Protein AF-A0A4S8K0T9-F1 (afdb_monomer)

Organism: Musa balbisiana (NCBI:txid52838)

Foldseek 3Di:
DDDDDDDDDPPDPPPPCPPVPPDDDPVDPPDDPPVVVVVVVVVVVVVVVVVVVVVVVVCVVVVDDDPPDPDDPPDPPPLDDPDADPVGSDDPVVVVVVVVVVVVD

pLDDT: mean 76.1, std 15.74, range [44.28, 98.12]

InterPro domains:
  IPR001349 Cytochrome c oxidase, subunit VIa [PF02046] (39-88)
  IPR001349 Cytochrome c oxidase, subunit VIa [PTHR11504] (1-93)
  IPR036418 Cytochrome c oxidase, subunit VIa superfamily [G3DSA:4.10.95.10] (28-102)
  IPR036418 Cytochrome c oxidase, subunit VIa superfamily [SSF81411] (31-88)

Structure (mmCIF, N/CA/C/O backbone):
data_AF-A0A4S8K0T9-F1
#
_entry.id   AF-A0A4S8K0T9-F1
#
loop_
_atom_site.group_PDB
_atom_site.id
_atom_site.type_symbol
_atom_site.label_atom_id
_atom_site.label_alt_id
_atom_site.label_comp_id
_atom_site.label_asym_id
_atom_site.label_entity_id
_atom_site.label_seq_id
_atom_site.pdbx_PDB_ins_code
_atom_site.Cartn_x
_atom_site.Cartn_y
_atom_site.Cartn_z
_atom_site.occupancy
_atom_site.B_iso_or_equiv
_atom_site.auth_seq_id
_atom_site.auth_comp_id
_atom_site.auth_asym_id
_atom_site.auth_atom_id
_atom_site.pdbx_PDB_model_num
ATOM 1 N N . MET A 1 1 ? -19.442 52.557 -45.640 1.00 45.59 1 MET A N 1
ATOM 2 C CA . MET A 1 1 ? -18.144 52.918 -45.032 1.00 45.59 1 MET A CA 1
ATOM 3 C C . MET A 1 1 ? -17.562 51.665 -44.381 1.00 45.59 1 MET A C 1
ATOM 5 O O . MET A 1 1 ? -18.114 51.235 -43.376 1.00 45.59 1 MET A O 1
ATOM 9 N N . PRO A 1 2 ? -16.573 50.991 -44.992 1.00 44.28 2 PRO A N 1
ATOM 10 C CA . PRO A 1 2 ? -16.003 49.751 -44.457 1.00 44.28 2 PRO A CA 1
ATOM 11 C C . PRO A 1 2 ? -15.120 50.018 -43.227 1.00 44.28 2 PRO A C 1
ATOM 13 O O . PRO A 1 2 ? -14.331 50.959 -43.205 1.00 44.28 2 PRO A O 1
ATOM 16 N N . MET A 1 3 ? -15.268 49.180 -42.201 1.00 47.69 3 MET A N 1
ATOM 17 C CA . MET A 1 3 ? -14.552 49.252 -40.926 1.00 47.69 3 MET A CA 1
ATOM 18 C C . MET A 1 3 ? -13.120 48.722 -41.113 1.00 47.69 3 MET A C 1
ATOM 20 O O . MET A 1 3 ? -12.922 47.562 -41.474 1.00 47.69 3 MET A O 1
ATOM 24 N N . ALA A 1 4 ? -12.119 49.581 -40.918 1.00 55.50 4 ALA A N 1
ATOM 25 C CA . ALA A 1 4 ? -10.710 49.229 -41.053 1.00 55.50 4 ALA A CA 1
ATOM 26 C C . ALA A 1 4 ? -10.270 48.296 -39.910 1.00 55.50 4 ALA A C 1
ATOM 28 O O . ALA A 1 4 ? -10.243 48.695 -38.748 1.00 55.50 4 ALA A O 1
ATOM 29 N N . MET A 1 5 ? -9.899 47.058 -40.240 1.00 61.47 5 MET A N 1
ATOM 30 C CA . MET A 1 5 ? -9.288 46.123 -39.294 1.00 61.47 5 MET A CA 1
ATOM 31 C C . MET A 1 5 ? -7.791 46.425 -39.187 1.00 61.47 5 MET A C 1
ATOM 33 O O . MET A 1 5 ? -7.034 46.256 -40.145 1.00 61.47 5 MET A O 1
ATOM 37 N N . ALA A 1 6 ? -7.364 46.899 -38.017 1.00 56.25 6 ALA A N 1
ATOM 38 C CA . ALA A 1 6 ? -5.965 47.151 -37.707 1.00 56.25 6 ALA A CA 1
ATOM 39 C C . ALA A 1 6 ? -5.181 45.827 -37.714 1.00 56.25 6 ALA A C 1
ATOM 41 O O . ALA A 1 6 ? -5.381 44.962 -36.863 1.00 56.25 6 ALA A O 1
ATOM 42 N N . LYS A 1 7 ? -4.278 45.655 -38.686 1.00 53.44 7 LYS A N 1
ATOM 43 C CA . LYS A 1 7 ? -3.353 44.516 -38.736 1.00 53.44 7 LYS A CA 1
ATOM 44 C C . LYS A 1 7 ? -2.300 44.718 -37.646 1.00 53.44 7 LYS A C 1
ATOM 46 O O . LYS A 1 7 ? -1.447 45.598 -37.761 1.00 53.44 7 LYS A O 1
ATOM 51 N N . SER A 1 8 ? -2.380 43.932 -36.576 1.00 51.81 8 SER A N 1
ATOM 52 C CA . SER A 1 8 ? -1.376 43.920 -35.517 1.00 51.81 8 SER A CA 1
ATOM 53 C C . SER A 1 8 ? -0.049 43.402 -36.079 1.00 51.81 8 SER A C 1
ATOM 55 O O . SER A 1 8 ? 0.050 42.316 -36.647 1.00 51.81 8 SER A O 1
ATOM 57 N N . SER A 1 9 ? 0.989 44.227 -35.967 1.00 62.06 9 SER A N 1
ATOM 58 C CA . SER A 1 9 ? 2.348 43.865 -36.356 1.00 62.06 9 SER A CA 1
ATOM 59 C C . SER A 1 9 ? 3.004 43.152 -35.176 1.00 62.06 9 SER A C 1
ATOM 61 O O . SER A 1 9 ? 3.462 43.792 -34.227 1.00 62.06 9 SER A O 1
ATOM 63 N N . LEU A 1 10 ? 3.001 41.817 -35.193 1.00 60.03 10 LEU A N 1
ATOM 64 C CA . LEU A 1 10 ? 3.804 41.013 -34.274 1.00 60.03 10 LEU A CA 1
ATOM 65 C C . LEU A 1 10 ? 5.275 41.196 -34.662 1.00 60.03 10 LEU A C 1
ATOM 67 O O . LEU A 1 10 ? 5.775 40.588 -35.607 1.00 60.03 10 LEU A O 1
ATOM 71 N N . ARG A 1 11 ? 5.968 42.087 -33.949 1.00 62.28 11 ARG A N 1
ATOM 72 C CA . ARG A 1 11 ? 7.416 42.254 -34.082 1.00 62.28 11 ARG A CA 1
ATOM 73 C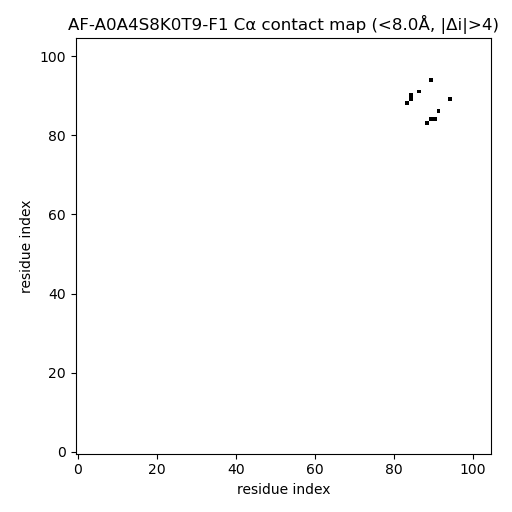 C . ARG A 1 11 ? 8.103 40.971 -33.617 1.00 62.28 11 ARG A C 1
ATOM 75 O O . ARG A 1 11 ? 8.055 40.616 -32.445 1.00 62.28 11 ARG A O 1
ATOM 82 N N . SER A 1 12 ? 8.727 40.293 -34.573 1.00 52.66 12 SER A N 1
ATOM 83 C CA . SER A 1 12 ? 9.535 39.093 -34.391 1.00 52.66 12 SER A CA 1
ATOM 84 C C . SER A 1 12 ? 10.689 39.361 -33.416 1.00 52.66 12 SER A C 1
ATOM 86 O O . SER A 1 12 ? 11.638 40.074 -33.739 1.00 52.66 12 SER A O 1
ATOM 88 N N . VAL A 1 13 ? 10.624 38.788 -32.213 1.00 56.12 13 VAL A N 1
ATOM 89 C CA . VAL A 1 13 ? 11.719 38.768 -31.225 1.00 56.12 13 VAL A CA 1
ATOM 90 C C . VAL A 1 13 ? 12.750 37.692 -31.582 1.00 56.12 13 VAL A C 1
ATOM 92 O O . VAL A 1 13 ? 13.122 36.865 -30.763 1.00 56.12 13 VAL A O 1
ATOM 95 N N . ALA A 1 14 ? 13.203 37.666 -32.835 1.00 57.31 14 ALA A N 1
ATOM 96 C CA . ALA A 1 14 ? 14.173 36.678 -33.310 1.00 57.31 14 ALA A CA 1
ATOM 97 C C . ALA A 1 14 ? 15.599 37.237 -33.462 1.00 57.31 14 ALA A C 1
ATOM 99 O O . ALA A 1 14 ? 16.509 36.484 -33.792 1.00 57.31 14 ALA A O 1
ATOM 100 N N . SER A 1 15 ? 15.841 38.534 -33.211 1.00 56.12 15 SER A N 1
ATOM 101 C CA . SER A 1 15 ? 17.157 39.148 -33.478 1.00 56.12 15 SER A CA 1
ATOM 102 C C . SER A 1 15 ? 18.024 39.439 -32.246 1.00 56.12 15 SER A C 1
ATOM 104 O O . SER A 1 15 ? 19.10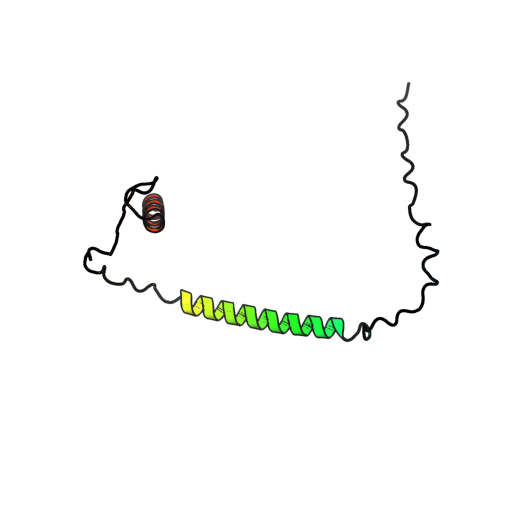1 40.013 -32.400 1.00 56.12 15 SER A O 1
ATOM 106 N N . LEU A 1 16 ? 17.602 39.065 -31.033 1.00 52.28 16 LEU A N 1
ATOM 107 C CA . LEU A 1 16 ? 18.394 39.303 -29.811 1.00 52.28 16 LEU A CA 1
ATOM 108 C C . LEU A 1 16 ? 19.259 38.108 -29.379 1.00 52.28 16 LEU A C 1
ATOM 110 O O . LEU A 1 16 ? 20.172 38.287 -28.578 1.00 52.28 16 LEU A O 1
ATOM 114 N N . CYS A 1 17 ? 19.064 36.915 -29.946 1.00 54.16 17 CYS A N 1
ATOM 115 C CA . CYS A 1 17 ? 19.887 35.747 -29.598 1.00 54.16 17 CYS A CA 1
ATOM 116 C C . CYS A 1 17 ? 21.152 35.583 -30.457 1.00 54.16 17 CYS A C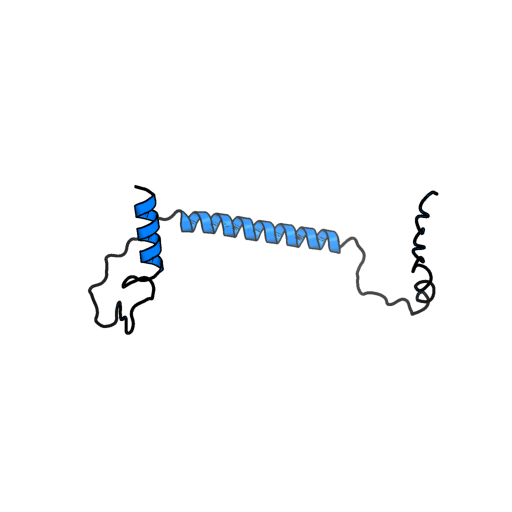 1
ATOM 118 O O . CYS A 1 17 ? 22.032 34.800 -30.104 1.00 54.16 17 CYS A O 1
ATOM 120 N N . SER A 1 18 ? 21.323 36.356 -31.532 1.00 54.31 18 SER A N 1
ATOM 121 C CA . SER A 1 18 ? 22.436 36.158 -32.476 1.00 54.31 18 SER A CA 1
ATOM 122 C C . SER A 1 18 ? 23.798 36.679 -31.988 1.00 54.31 18 SER A C 1
ATOM 124 O O . SER A 1 18 ? 24.800 36.492 -32.674 1.00 54.31 18 SER A O 1
ATOM 126 N N . ARG A 1 19 ? 23.879 37.319 -30.810 1.00 51.09 19 ARG A N 1
ATOM 127 C CA . ARG A 1 19 ? 25.156 37.752 -30.196 1.00 51.09 19 ARG A CA 1
ATOM 128 C C . ARG A 1 19 ? 25.599 36.936 -28.980 1.00 51.09 19 ARG A C 1
ATOM 130 O O . ARG A 1 19 ? 26.681 37.191 -28.463 1.00 51.09 19 ARG A O 1
ATOM 137 N N . ALA A 1 20 ? 24.848 35.911 -28.577 1.00 52.56 20 ALA A N 1
ATOM 138 C CA . ALA A 1 20 ? 25.265 35.000 -27.505 1.00 52.56 20 ALA A CA 1
ATOM 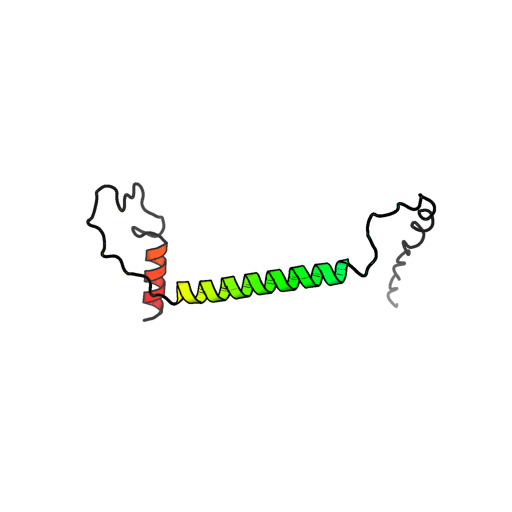139 C C . ALA A 1 20 ? 26.192 33.859 -27.985 1.00 52.56 20 ALA A C 1
ATOM 141 O O . ALA A 1 20 ? 26.614 33.030 -27.187 1.00 52.56 20 ALA A O 1
ATOM 142 N N . ALA A 1 21 ? 26.553 33.813 -29.272 1.00 56.69 21 ALA A N 1
ATOM 143 C CA . ALA A 1 21 ? 27.326 32.720 -29.871 1.00 56.69 21 ALA A CA 1
ATOM 144 C C . ALA A 1 21 ? 28.863 32.906 -29.822 1.00 56.69 21 ALA A C 1
ATOM 146 O O . ALA A 1 21 ? 29.570 32.393 -30.686 1.00 56.69 21 ALA A O 1
ATOM 147 N N . LYS A 1 22 ? 29.400 33.660 -28.848 1.00 56.44 22 LYS A N 1
ATOM 148 C CA . LYS A 1 22 ? 30.859 33.774 -28.596 1.00 56.44 22 LYS A CA 1
ATOM 149 C C . LYS A 1 22 ? 31.242 33.781 -27.107 1.00 56.44 22 LYS A C 1
ATOM 151 O O . LYS A 1 22 ? 32.305 34.271 -26.742 1.00 56.44 22 LYS A O 1
ATOM 156 N N . ILE A 1 23 ? 30.395 33.232 -26.240 1.00 56.50 23 ILE A N 1
ATOM 157 C CA . ILE A 1 23 ? 30.790 32.850 -24.878 1.00 56.50 23 ILE A CA 1
ATOM 158 C C . ILE A 1 23 ? 31.149 31.373 -24.935 1.00 56.50 23 ILE A C 1
ATOM 160 O O . ILE A 1 23 ? 30.401 30.594 -25.515 1.00 56.50 23 ILE A O 1
ATOM 164 N N . GLY A 1 24 ? 32.343 31.056 -24.432 1.00 57.16 24 GLY A N 1
ATOM 165 C CA . GLY A 1 24 ? 33.110 29.851 -24.730 1.00 57.16 24 GLY A CA 1
ATOM 166 C C . GLY A 1 24 ? 32.306 28.561 -24.823 1.00 57.16 24 GLY A C 1
ATOM 167 O O . GLY A 1 24 ? 31.301 28.381 -24.141 1.00 57.16 24 GLY A O 1
ATOM 168 N N . SER A 1 25 ? 32.815 27.648 -25.649 1.00 56.47 25 SER A N 1
ATOM 169 C CA . SER A 1 25 ? 32.490 26.226 -25.610 1.00 56.47 25 SER A CA 1
ATOM 170 C C . SER A 1 25 ? 32.587 25.732 -24.164 1.00 56.47 25 SER A C 1
ATOM 172 O O . SER A 1 25 ? 33.644 25.309 -23.696 1.00 56.47 25 SER A O 1
ATOM 174 N N . ARG A 1 26 ? 31.477 25.818 -23.433 1.00 64.50 26 ARG A N 1
ATOM 175 C CA . ARG A 1 26 ? 31.281 25.094 -22.192 1.00 64.50 26 ARG A CA 1
ATOM 176 C C . ARG A 1 26 ? 31.155 23.653 -22.646 1.00 64.50 26 ARG A C 1
ATOM 178 O O . ARG A 1 26 ? 30.138 23.290 -23.228 1.00 64.50 26 ARG A O 1
ATOM 185 N N . SER A 1 27 ? 32.214 22.873 -22.454 1.00 59.91 27 SER A N 1
ATOM 186 C CA . SER A 1 27 ? 32.119 21.422 -22.542 1.00 59.91 27 SER A CA 1
ATOM 187 C C . SER A 1 27 ? 31.101 21.006 -21.489 1.00 59.91 27 SER A C 1
ATOM 189 O O . SER A 1 27 ? 31.399 20.994 -20.298 1.00 59.91 27 SER A O 1
ATOM 191 N N . PHE A 1 28 ? 29.860 20.793 -21.907 1.00 60.25 28 PHE A N 1
ATOM 192 C CA . PHE A 1 28 ? 28.852 20.202 -21.050 1.00 60.25 28 PHE A CA 1
ATOM 193 C C . PHE A 1 28 ? 29.313 18.763 -20.803 1.00 60.25 28 PHE A C 1
ATOM 195 O O . PHE A 1 28 ? 29.644 18.064 -21.760 1.00 60.25 28 PHE A O 1
ATOM 202 N N . SER A 1 29 ? 29.332 18.296 -19.554 1.00 57.81 29 SER A N 1
ATOM 203 C CA . SER A 1 29 ? 29.573 16.877 -19.234 1.00 57.81 29 SER A CA 1
ATOM 204 C C . SER A 1 29 ? 28.428 15.965 -19.717 1.00 57.81 29 SER A C 1
ATOM 206 O O . SER A 1 29 ? 28.225 14.893 -19.160 1.00 57.81 29 SER A O 1
ATOM 208 N N . SER A 1 30 ? 27.650 16.380 -20.725 1.00 58.75 30 SER A N 1
ATOM 209 C CA . SER A 1 30 ? 26.681 15.539 -21.421 1.00 58.75 30 SER A CA 1
ATOM 210 C C . SER A 1 30 ? 27.453 14.664 -22.402 1.00 58.75 30 SER A C 1
ATOM 212 O O . SER A 1 30 ? 27.671 15.046 -23.560 1.00 58.75 30 SER A O 1
ATOM 214 N N . ALA A 1 31 ? 27.926 13.514 -21.926 1.00 58.91 31 ALA A N 1
ATOM 215 C CA . ALA A 1 31 ? 28.353 12.444 -22.811 1.00 58.91 31 ALA A CA 1
ATOM 216 C C . ALA A 1 31 ? 27.214 12.154 -23.809 1.00 58.91 31 ALA A C 1
ATOM 218 O O . ALA A 1 31 ? 26.038 12.150 -23.462 1.00 58.91 31 ALA A O 1
ATOM 219 N N . ALA A 1 32 ? 27.594 12.049 -25.079 1.00 55.91 32 ALA A N 1
ATOM 220 C CA . ALA A 1 32 ? 26.740 12.072 -26.254 1.00 55.91 32 ALA A CA 1
ATOM 221 C C . ALA A 1 32 ? 25.461 11.221 -26.137 1.00 55.91 32 ALA A C 1
ATOM 223 O O . ALA A 1 32 ? 25.559 10.040 -25.834 1.00 55.91 32 ALA A O 1
ATOM 224 N N . ARG A 1 33 ? 24.315 11.844 -26.476 1.00 59.75 33 ARG A N 1
ATOM 225 C CA . ARG A 1 33 ? 23.051 11.410 -27.143 1.00 59.75 33 ARG A CA 1
ATOM 226 C C . ARG A 1 33 ? 22.674 9.913 -27.248 1.00 59.75 33 ARG A C 1
ATOM 228 O O . ARG A 1 33 ? 21.497 9.622 -27.414 1.00 59.75 33 ARG A O 1
ATOM 235 N N . TYR A 1 34 ? 23.631 8.994 -27.238 1.00 59.75 34 TYR A N 1
ATOM 236 C CA . TYR A 1 34 ? 23.466 7.547 -27.320 1.00 59.75 34 TYR A CA 1
ATOM 237 C C . TYR A 1 34 ? 23.238 6.887 -25.945 1.00 59.75 34 TYR A C 1
ATOM 239 O O . TYR A 1 34 ? 22.583 5.851 -25.891 1.00 59.75 34 TYR A O 1
ATOM 247 N N . ASP A 1 35 ? 23.718 7.479 -24.841 1.00 67.50 35 ASP A N 1
ATOM 248 C CA . ASP A 1 35 ? 23.555 6.893 -23.494 1.00 67.50 35 ASP A CA 1
ATOM 249 C C . ASP A 1 35 ? 22.207 7.263 -22.851 1.00 67.50 35 ASP A C 1
ATOM 251 O O . ASP A 1 35 ? 21.506 6.399 -22.343 1.00 67.50 35 ASP A O 1
ATOM 255 N N . GLU A 1 36 ? 21.756 8.516 -22.986 1.00 70.56 36 GLU A N 1
ATOM 256 C CA . GLU A 1 36 ? 20.519 9.011 -22.350 1.00 70.56 36 GLU A CA 1
ATOM 257 C C . GLU A 1 36 ? 19.263 8.204 -22.730 1.00 70.56 36 GLU A C 1
ATOM 259 O O . GLU A 1 36 ? 18.417 7.928 -21.882 1.00 70.56 36 GLU A O 1
ATOM 264 N N . ALA A 1 37 ? 19.134 7.799 -24.000 1.00 77.88 37 ALA A N 1
ATOM 265 C CA . ALA A 1 37 ? 17.991 7.011 -24.466 1.00 77.88 37 ALA A CA 1
ATOM 266 C C . ALA A 1 37 ? 18.012 5.584 -23.895 1.00 77.88 37 ALA A C 1
ATOM 268 O O . ALA A 1 37 ? 16.979 5.064 -23.475 1.00 77.88 37 ALA A O 1
ATOM 269 N N . TYR A 1 38 ? 19.196 4.973 -23.836 1.00 79.31 38 TYR A N 1
ATOM 270 C CA . TYR A 1 38 ? 19.387 3.646 -23.257 1.00 79.31 38 TYR A CA 1
ATOM 271 C C . TYR A 1 38 ? 19.209 3.667 -21.733 1.00 79.31 38 TYR A C 1
ATOM 273 O O . TYR A 1 38 ? 18.620 2.755 -21.155 1.00 79.31 38 TYR A O 1
ATOM 281 N N . GLU A 1 39 ? 19.675 4.717 -21.061 1.00 80.25 39 GLU A N 1
ATOM 282 C CA . GLU A 1 39 ? 19.459 4.930 -19.632 1.00 80.25 39 GLU A CA 1
ATOM 283 C C . GLU A 1 39 ? 17.985 5.165 -19.297 1.00 80.25 39 GLU A C 1
ATOM 285 O O . GLU A 1 39 ? 17.479 4.563 -18.347 1.00 80.25 39 GLU A O 1
ATOM 290 N N . ALA A 1 40 ? 17.269 5.964 -20.091 1.00 85.25 40 ALA A N 1
ATOM 291 C CA . ALA A 1 40 ? 15.831 6.161 -19.926 1.00 85.25 40 ALA A CA 1
ATOM 292 C C . ALA A 1 40 ? 15.056 4.842 -20.091 1.00 85.25 40 ALA A C 1
ATOM 294 O O . ALA A 1 40 ? 14.214 4.522 -19.252 1.00 85.25 40 ALA A O 1
ATOM 295 N N . GLU A 1 41 ? 15.400 4.033 -21.099 1.00 85.50 41 GLU A N 1
ATOM 296 C CA . GLU A 1 41 ? 14.781 2.720 -21.327 1.00 85.50 41 GLU A CA 1
ATOM 297 C C . GLU A 1 41 ? 15.032 1.74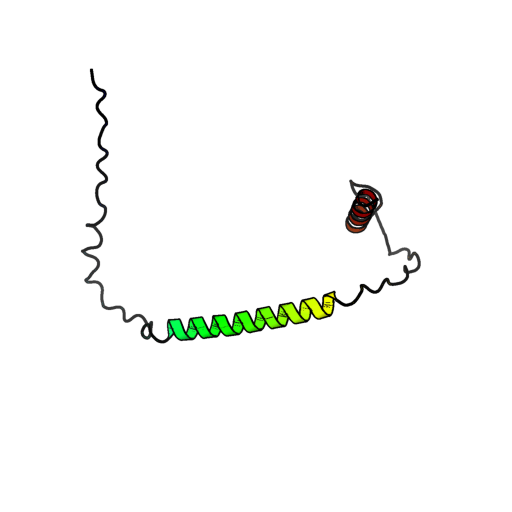8 -20.156 1.00 85.50 41 GLU A C 1
ATOM 299 O O . GLU A 1 41 ? 14.156 0.959 -19.787 1.00 85.50 41 GLU A O 1
ATOM 304 N N . LYS A 1 42 ? 16.206 1.805 -19.508 1.00 89.19 42 LYS A N 1
ATOM 305 C CA . LYS A 1 42 ? 16.471 1.008 -18.293 1.00 89.19 42 LYS A CA 1
ATOM 306 C C . LYS A 1 42 ? 15.539 1.407 -17.157 1.00 89.19 42 LYS A C 1
ATOM 308 O O . LYS A 1 42 ? 14.931 0.534 -16.537 1.00 89.19 42 LYS A O 1
ATOM 313 N N . TRP A 1 43 ? 15.439 2.702 -16.868 1.00 95.38 43 TRP A N 1
ATOM 314 C CA . TRP A 1 43 ? 14.592 3.194 -15.780 1.00 95.38 43 TRP A CA 1
ATOM 315 C C . TRP A 1 43 ? 13.112 2.948 -16.048 1.00 95.38 43 TRP A C 1
ATOM 317 O O . TRP A 1 43 ? 12.369 2.640 -15.114 1.00 95.38 43 TRP A O 1
ATOM 327 N N . GLU A 1 44 ? 12.699 2.993 -17.312 1.00 91.25 44 GLU A N 1
ATOM 328 C CA . GLU A 1 44 ? 11.369 2.577 -17.741 1.00 91.25 44 GLU A CA 1
ATOM 329 C C . GLU A 1 44 ? 11.123 1.100 -17.406 1.00 91.25 44 GLU A C 1
ATOM 331 O O . GLU A 1 44 ? 10.172 0.778 -16.692 1.00 91.25 44 GLU A O 1
ATOM 336 N N . LYS A 1 45 ? 12.023 0.200 -17.819 1.00 93.06 45 LYS A N 1
ATOM 337 C CA . LYS A 1 45 ? 11.912 -1.242 -17.540 1.00 93.06 45 LYS A CA 1
ATOM 338 C C . LYS A 1 45 ? 11.895 -1.554 -16.044 1.00 93.06 45 LYS A C 1
ATOM 340 O O . LYS A 1 45 ? 11.073 -2.355 -15.599 1.00 93.06 45 LYS A O 1
ATOM 345 N N . ILE A 1 46 ? 12.765 -0.910 -15.264 1.00 95.12 46 ILE A N 1
ATOM 346 C CA . ILE A 1 46 ? 12.814 -1.066 -13.802 1.00 95.12 46 ILE A CA 1
ATOM 347 C C . ILE A 1 46 ? 11.503 -0.587 -13.172 1.00 95.12 46 ILE A C 1
ATOM 349 O O . ILE A 1 46 ? 10.943 -1.278 -12.320 1.00 95.12 46 ILE A O 1
ATOM 353 N N . SER A 1 47 ? 10.983 0.562 -13.606 1.00 97.00 47 SER A N 1
ATOM 354 C CA . SER A 1 47 ? 9.744 1.117 -13.055 1.00 97.00 47 SER A CA 1
ATOM 355 C C . SER A 1 47 ? 8.543 0.248 -13.403 1.00 97.00 47 SER A C 1
ATOM 357 O O . SER A 1 47 ? 7.733 -0.045 -12.528 1.00 97.00 47 SER A O 1
ATOM 359 N N . ILE A 1 48 ? 8.450 -0.233 -14.645 1.00 96.88 48 ILE A N 1
ATOM 360 C CA . ILE A 1 48 ? 7.390 -1.153 -15.069 1.00 96.88 48 ILE A CA 1
ATOM 361 C C . ILE A 1 48 ? 7.468 -2.450 -14.261 1.00 96.88 48 ILE A C 1
ATOM 363 O O . ILE A 1 48 ? 6.451 -2.891 -13.729 1.00 96.88 48 ILE A O 1
ATOM 367 N N . ALA A 1 49 ? 8.658 -3.032 -14.093 1.00 97.50 49 ALA A N 1
ATOM 368 C CA . ALA A 1 49 ? 8.831 -4.219 -13.258 1.00 97.50 49 ALA A CA 1
ATOM 369 C C . ALA A 1 49 ? 8.403 -3.961 -11.799 1.00 97.50 49 ALA A C 1
ATOM 371 O O . ALA A 1 49 ? 7.690 -4.777 -11.209 1.00 97.50 49 ALA A O 1
ATOM 372 N N . GLY A 1 50 ? 8.763 -2.809 -11.228 1.00 97.62 50 GLY A N 1
ATOM 373 C CA . GLY A 1 50 ? 8.343 -2.398 -9.886 1.00 97.62 50 GLY A CA 1
ATOM 374 C C . GLY A 1 50 ? 6.827 -2.219 -9.756 1.00 97.62 50 GLY A C 1
ATOM 375 O O . GLY A 1 50 ? 6.219 -2.718 -8.811 1.00 97.62 50 GLY A O 1
ATOM 376 N N . ILE A 1 51 ? 6.190 -1.568 -10.729 1.00 97.62 51 ILE A N 1
ATOM 377 C CA . ILE A 1 51 ? 4.737 -1.357 -10.750 1.00 97.62 51 ILE A CA 1
ATOM 378 C C . ILE A 1 51 ? 4.007 -2.691 -10.891 1.00 97.62 51 ILE A C 1
ATOM 380 O O . ILE A 1 51 ? 3.080 -2.951 -10.130 1.00 97.62 51 ILE A O 1
ATOM 384 N N . VAL A 1 52 ? 4.427 -3.555 -11.819 1.00 98.12 52 VAL A N 1
ATOM 385 C CA . VAL A 1 52 ? 3.797 -4.864 -12.044 1.00 98.12 52 VAL A CA 1
ATOM 386 C C . VAL A 1 52 ? 3.922 -5.740 -10.800 1.00 98.12 52 VAL A C 1
ATOM 388 O O . VAL A 1 52 ? 2.927 -6.301 -10.346 1.00 98.12 52 VAL A O 1
ATOM 391 N N . THR A 1 53 ? 5.111 -5.821 -10.201 1.00 97.56 53 THR A N 1
ATOM 392 C CA . THR A 1 53 ? 5.315 -6.604 -8.971 1.00 97.56 53 THR A CA 1
ATOM 393 C C . THR A 1 53 ? 4.490 -6.059 -7.805 1.00 97.56 53 THR A C 1
ATOM 395 O O . THR A 1 53 ? 3.812 -6.834 -7.128 1.00 97.56 53 THR A O 1
ATOM 398 N N . CYS A 1 54 ? 4.462 -4.737 -7.610 1.00 95.81 54 CYS A N 1
ATOM 399 C CA . CYS A 1 54 ? 3.646 -4.091 -6.582 1.00 95.81 54 CYS A CA 1
ATOM 400 C C . CYS A 1 54 ? 2.140 -4.300 -6.816 1.00 95.81 54 CYS A C 1
ATOM 402 O O . CYS A 1 54 ? 1.407 -4.609 -5.875 1.00 95.81 54 CYS A O 1
ATOM 404 N N . ALA A 1 55 ? 1.671 -4.198 -8.062 1.00 97.75 55 ALA A N 1
ATOM 405 C CA . ALA A 1 55 ? 0.272 -4.410 -8.423 1.00 97.75 55 ALA A CA 1
ATOM 406 C C . ALA A 1 55 ? -0.159 -5.860 -8.171 1.00 97.75 55 ALA A C 1
ATOM 408 O O . ALA A 1 55 ? -1.176 -6.088 -7.517 1.00 97.75 55 ALA A O 1
ATOM 409 N N . VAL A 1 56 ? 0.637 -6.841 -8.611 1.00 97.56 56 VAL A N 1
ATOM 410 C CA . VAL A 1 56 ? 0.361 -8.267 -8.369 1.00 97.56 56 VAL A CA 1
ATOM 411 C C . VAL A 1 56 ? 0.337 -8.569 -6.871 1.00 97.56 56 VAL A C 1
ATOM 413 O O . VAL A 1 56 ? -0.596 -9.212 -6.388 1.00 97.56 56 VAL A O 1
ATOM 416 N N . LEU A 1 57 ? 1.314 -8.063 -6.113 1.00 96.44 57 LEU A N 1
ATOM 417 C CA . LEU A 1 57 ? 1.354 -8.244 -4.663 1.00 96.44 57 LEU A CA 1
ATOM 418 C C . LEU A 1 57 ? 0.155 -7.581 -3.971 1.00 96.44 57 LEU A C 1
ATOM 420 O O . LEU A 1 57 ? -0.407 -8.152 -3.035 1.00 96.44 57 LEU A O 1
ATOM 424 N N . SER A 1 58 ? -0.261 -6.402 -4.432 1.00 96.06 58 SER A N 1
ATOM 425 C CA . SER A 1 58 ? -1.435 -5.700 -3.908 1.00 96.06 58 SER A CA 1
ATOM 426 C C . SER A 1 58 ? -2.709 -6.497 -4.164 1.00 96.06 58 SER A C 1
ATOM 428 O O . SER A 1 58 ? -3.486 -6.704 -3.236 1.00 96.06 58 SER A O 1
ATOM 430 N N . ILE A 1 59 ? -2.891 -7.020 -5.382 1.00 95.88 59 ILE A N 1
ATOM 431 C CA . ILE A 1 59 ? -4.025 -7.889 -5.723 1.00 95.88 59 ILE A CA 1
ATOM 432 C C . ILE A 1 59 ? -4.022 -9.129 -4.828 1.00 95.88 59 ILE A C 1
ATOM 434 O O . ILE A 1 59 ? -5.047 -9.458 -4.240 1.00 95.88 59 ILE A O 1
ATOM 438 N N . TYR A 1 60 ? -2.873 -9.786 -4.656 1.00 95.69 60 TYR A N 1
ATOM 439 C CA . TYR A 1 60 ? -2.767 -10.961 -3.795 1.00 95.69 60 TYR A CA 1
ATOM 440 C C . TYR A 1 60 ? -3.131 -10.655 -2.333 1.00 95.69 60 TYR A C 1
ATOM 442 O O . TYR A 1 60 ? -3.903 -11.398 -1.727 1.00 95.69 60 TYR A O 1
ATOM 450 N N . ASN A 1 61 ? -2.642 -9.549 -1.765 1.00 91.69 61 ASN A N 1
ATOM 451 C CA . ASN A 1 61 ? -2.961 -9.175 -0.384 1.00 91.69 61 ASN A CA 1
ATOM 452 C C . ASN A 1 61 ? -4.425 -8.754 -0.207 1.00 91.69 61 ASN A C 1
ATOM 454 O O . ASN A 1 61 ? -5.048 -9.159 0.771 1.00 91.69 61 ASN A O 1
ATOM 458 N N . LEU A 1 62 ? -4.982 -7.993 -1.152 1.00 91.38 62 LEU A N 1
ATOM 459 C CA . LEU A 1 62 ? -6.373 -7.528 -1.112 1.00 91.38 62 LEU A CA 1
ATOM 460 C C . LEU A 1 62 ? -7.387 -8.624 -1.468 1.00 91.38 62 LEU A C 1
ATOM 462 O O . LEU A 1 62 ? -8.552 -8.510 -1.103 1.00 91.38 62 LEU A O 1
ATOM 466 N N . SER A 1 63 ? -6.965 -9.683 -2.169 1.00 90.44 63 SER A N 1
ATOM 467 C CA . SER A 1 63 ? -7.820 -10.843 -2.465 1.00 90.44 63 SER A CA 1
ATOM 468 C C . SER A 1 63 ? -8.179 -11.653 -1.219 1.00 90.44 63 SER A C 1
ATOM 470 O O . SER A 1 63 ? -9.164 -12.391 -1.217 1.00 90.44 63 SER A O 1
ATOM 472 N N . LYS A 1 64 ? -7.396 -11.513 -0.144 1.00 85.81 64 LYS A N 1
ATOM 473 C CA . LYS A 1 64 ? -7.705 -12.127 1.144 1.00 85.81 64 LYS A CA 1
ATOM 474 C C . LYS A 1 64 ? -8.847 -11.350 1.794 1.00 85.81 64 LYS A C 1
ATOM 476 O O . LYS A 1 64 ? -8.825 -10.123 1.842 1.00 85.81 64 LYS A O 1
ATOM 481 N N . GLY A 1 65 ? -9.845 -12.071 2.303 1.00 81.81 65 GLY A N 1
ATOM 482 C CA . GLY A 1 65 ? -10.952 -11.461 3.037 1.00 81.81 65 GLY A CA 1
ATOM 483 C C . GLY A 1 65 ? -10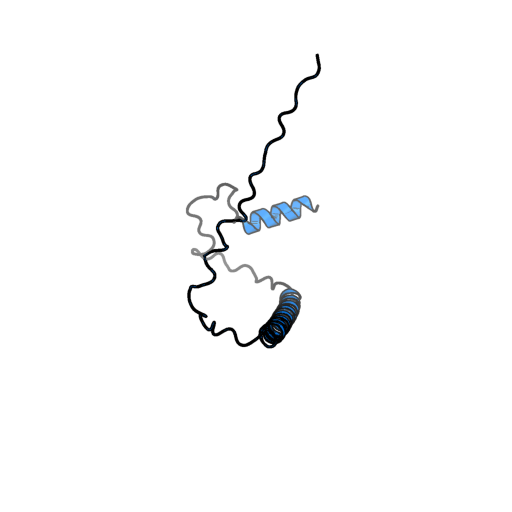.457 -10.688 4.263 1.00 81.81 65 GLY A C 1
ATOM 484 O O . GLY A 1 65 ? -9.467 -11.069 4.890 1.00 81.81 65 GLY A O 1
ATOM 485 N N . HIS A 1 66 ? -11.148 -9.603 4.618 1.00 80.81 66 HIS A N 1
ATOM 486 C CA . HIS A 1 66 ? -10.888 -8.917 5.879 1.00 80.81 66 HIS A CA 1
ATOM 487 C C . HIS A 1 66 ? -11.326 -9.830 7.027 1.00 80.81 66 HIS A C 1
ATOM 489 O O . HIS A 1 66 ? -12.486 -10.237 7.080 1.00 80.81 66 HIS A O 1
ATOM 495 N N . HIS A 1 67 ? -10.404 -10.178 7.924 1.00 81.50 67 HIS A N 1
ATOM 496 C CA . HIS A 1 67 ? -10.756 -10.934 9.117 1.00 81.50 67 HIS A CA 1
ATOM 497 C C . HIS A 1 67 ? -11.628 -10.054 10.013 1.00 81.50 67 HIS A C 1
ATOM 499 O O . HIS A 1 67 ? -11.147 -9.080 10.589 1.00 81.50 67 HIS A O 1
ATOM 505 N N . GLU A 1 68 ? -12.914 -10.391 10.122 1.00 78.88 68 GLU A N 1
ATOM 506 C CA . GLU A 1 68 ? -13.775 -9.795 11.137 1.00 78.88 68 GLU A CA 1
ATOM 507 C C . GLU A 1 68 ? -13.293 -10.284 12.499 1.00 78.88 68 GLU A C 1
ATOM 509 O O . GLU A 1 68 ? -13.486 -11.438 12.889 1.00 78.88 68 GLU A O 1
ATOM 514 N N . HIS A 1 69 ? -12.582 -9.409 13.201 1.00 78.44 69 HIS A N 1
ATOM 515 C CA . HIS A 1 69 ? -12.213 -9.675 14.575 1.00 78.44 69 HIS A CA 1
ATOM 516 C C . HIS A 1 69 ? -13.466 -9.584 15.446 1.00 78.44 69 HIS A C 1
ATOM 518 O O . HIS A 1 69 ? -14.262 -8.656 15.264 1.00 78.44 69 HIS A O 1
ATOM 524 N N . PRO A 1 70 ? -13.650 -10.523 16.393 1.00 80.88 70 PRO A N 1
ATOM 525 C CA . PRO A 1 70 ? -14.730 -10.407 17.355 1.00 80.88 70 PRO A CA 1
ATOM 526 C C . PRO A 1 70 ? -14.597 -9.072 18.084 1.00 80.88 70 PRO A C 1
ATOM 528 O O . PRO A 1 70 ? -13.489 -8.640 18.420 1.00 80.88 70 PRO A O 1
ATOM 531 N N . GLU A 1 71 ? -15.732 -8.411 18.295 1.00 79.38 71 GLU A N 1
ATOM 532 C CA . GLU A 1 71 ? -15.768 -7.136 18.992 1.00 79.38 71 GLU A CA 1
ATOM 533 C C . GLU A 1 71 ? -15.133 -7.307 20.381 1.00 79.38 71 GLU A C 1
ATOM 535 O O . GLU A 1 71 ? -15.557 -8.183 21.145 1.00 79.38 71 GLU A O 1
ATOM 540 N N . PRO A 1 72 ? -14.095 -6.519 20.715 1.00 83.56 72 PRO A N 1
ATOM 541 C CA . PRO A 1 72 ? -13.480 -6.613 22.023 1.00 83.56 72 PRO A CA 1
ATOM 542 C C . PRO A 1 72 ? -14.498 -6.203 23.095 1.00 83.56 72 PRO A C 1
ATOM 544 O O . PRO A 1 72 ? -15.351 -5.347 22.838 1.00 83.56 72 PRO A O 1
ATOM 547 N N . PRO A 1 73 ? -14.396 -6.758 24.316 1.00 85.38 73 PRO A N 1
ATOM 548 C CA . PRO A 1 73 ? -15.208 -6.312 25.438 1.00 85.38 73 PRO A CA 1
ATOM 549 C C . PRO A 1 73 ? -15.152 -4.781 25.598 1.00 85.38 73 PRO A C 1
ATOM 551 O O . PRO A 1 73 ? -14.125 -4.170 25.280 1.00 85.38 73 PRO A O 1
ATOM 554 N N . PRO A 1 74 ? -16.224 -4.140 26.096 1.00 85.31 74 PRO A N 1
ATOM 555 C CA . PRO A 1 74 ? -16.298 -2.688 26.213 1.00 85.31 74 PRO A CA 1
ATOM 556 C C . PRO A 1 74 ? -15.366 -2.194 27.324 1.00 85.31 74 PRO A C 1
ATOM 558 O O . PRO A 1 74 ? -15.763 -2.004 28.473 1.00 85.31 74 PRO A O 1
ATOM 561 N N . TYR A 1 75 ? -14.094 -2.009 26.985 1.00 84.75 75 TYR A N 1
ATOM 562 C CA . TYR A 1 75 ? -13.117 -1.475 27.916 1.00 84.75 75 TYR A CA 1
ATOM 563 C C . TYR A 1 75 ? -13.339 0.030 28.135 1.00 84.75 75 TYR A C 1
ATOM 565 O O . TYR A 1 75 ? -13.614 0.739 27.167 1.00 84.75 75 TYR A O 1
ATOM 573 N N . PRO A 1 76 ? -13.123 0.561 29.356 1.00 85.69 76 PRO A N 1
ATOM 574 C CA . PRO A 1 76 ? -13.333 1.984 29.662 1.00 85.69 76 PRO A CA 1
ATOM 575 C C . PRO A 1 76 ? -12.480 2.957 28.833 1.00 85.69 76 PRO A C 1
ATOM 577 O O . PRO A 1 76 ? -12.748 4.154 28.805 1.00 85.69 76 PRO A O 1
ATOM 580 N N . TYR A 1 77 ? -11.427 2.450 28.188 1.00 84.94 77 TYR A N 1
ATOM 581 C CA . TYR A 1 77 ? -10.531 3.211 27.321 1.00 84.94 77 TYR A CA 1
ATOM 582 C C . TYR A 1 77 ? -10.862 3.090 25.825 1.00 84.94 77 TYR 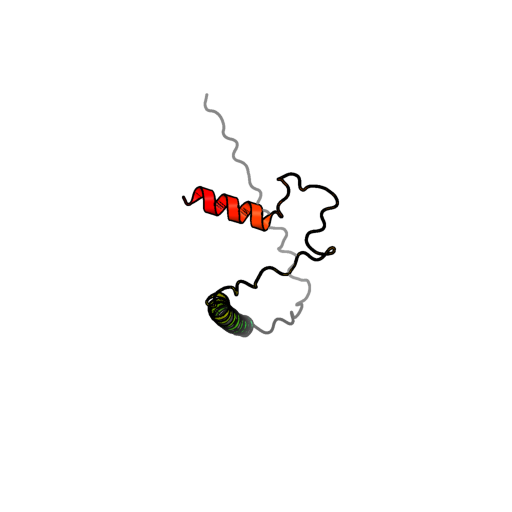A C 1
ATOM 584 O O . TYR A 1 77 ? -10.303 3.823 25.010 1.00 84.94 77 TYR A O 1
ATOM 592 N N . LEU A 1 78 ? -11.752 2.175 25.442 1.00 86.94 78 LEU A N 1
ATOM 593 C CA . LEU A 1 78 ? -12.233 2.049 24.070 1.00 86.94 78 LEU A CA 1
ATOM 594 C C . LEU A 1 78 ? -13.473 2.920 23.877 1.00 86.94 78 LEU A C 1
ATOM 596 O O . LEU A 1 78 ? -14.262 3.110 24.796 1.00 86.94 78 LEU A O 1
ATOM 600 N N . ARG A 1 79 ? -13.654 3.439 22.657 1.00 81.00 79 ARG A N 1
ATOM 601 C CA . ARG A 1 79 ? -14.819 4.262 22.277 1.00 81.00 79 ARG A CA 1
ATOM 602 C C . ARG A 1 79 ? -15.044 5.483 23.183 1.00 81.00 79 ARG A C 1
ATOM 604 O O . ARG A 1 79 ? -16.175 5.931 23.348 1.00 81.00 79 ARG A O 1
ATOM 611 N N . ILE A 1 80 ? -13.974 6.055 23.740 1.00 85.31 80 ILE A N 1
ATOM 612 C CA . ILE A 1 80 ? -14.073 7.304 24.499 1.00 85.31 80 ILE A CA 1
ATOM 613 C C . ILE A 1 80 ? -14.464 8.432 23.541 1.00 85.31 80 ILE A C 1
ATOM 615 O O . ILE A 1 80 ? -13.701 8.784 22.641 1.00 85.31 80 ILE A O 1
ATOM 619 N N . GLN A 1 81 ? -15.613 9.053 23.792 1.00 78.12 81 GLN A N 1
ATOM 620 C CA . GLN A 1 81 ? -15.985 10.325 23.182 1.00 78.12 81 GLN A CA 1
ATOM 621 C C . GLN A 1 81 ? -16.163 11.363 24.285 1.00 78.12 81 GLN A C 1
ATOM 623 O O . GLN A 1 81 ? -17.027 11.236 25.145 1.00 78.12 81 GLN A O 1
ATOM 628 N N . LYS A 1 82 ? -15.310 12.394 24.286 1.00 82.94 82 LYS A N 1
ATOM 629 C CA . LYS A 1 82 ? -15.472 13.551 25.185 1.00 82.94 82 LYS A CA 1
ATOM 630 C C . LYS A 1 82 ? -16.479 14.572 24.651 1.00 82.94 82 LYS A C 1
ATOM 632 O O . LYS A 1 82 ? -16.977 15.392 25.413 1.00 82.94 82 LYS A O 1
ATOM 637 N N . LYS A 1 83 ? -16.713 14.555 23.340 1.00 84.06 83 LYS A N 1
ATOM 638 C CA . LYS A 1 83 ? -17.613 15.437 22.603 1.00 84.06 83 LYS A CA 1
ATOM 639 C C . LYS A 1 83 ? -18.167 14.653 21.425 1.00 84.06 83 LYS A C 1
ATOM 641 O O . LYS A 1 83 ? -17.405 13.941 20.771 1.00 84.06 83 LYS A O 1
ATOM 646 N N . ASP A 1 84 ? -19.448 14.835 21.155 1.00 85.19 84 ASP A N 1
ATOM 647 C CA . ASP A 1 84 ? -20.113 14.173 20.041 1.00 85.19 84 ASP A CA 1
ATOM 648 C C . ASP A 1 84 ? -19.580 14.679 18.696 1.00 85.19 84 ASP A C 1
ATOM 650 O O . ASP A 1 84 ? -19.266 15.867 18.524 1.00 85.19 84 ASP A O 1
ATOM 654 N N . PHE A 1 85 ? -19.486 13.776 17.719 1.00 87.00 85 PHE A N 1
ATOM 655 C CA . PHE A 1 85 ? -19.164 14.167 16.353 1.00 87.00 85 PHE A CA 1
ATOM 656 C C . PHE A 1 85 ? -20.332 14.951 15.732 1.00 87.00 85 PHE A C 1
ATOM 658 O O . PHE A 1 85 ? -21.497 14.681 16.030 1.00 87.00 85 PHE A O 1
ATOM 665 N N . PRO A 1 86 ? -20.067 15.884 14.800 1.00 89.12 86 PRO A N 1
ATOM 666 C CA . PRO A 1 86 ? -21.118 16.715 14.205 1.00 89.12 86 PRO A CA 1
ATOM 667 C C . PRO A 1 86 ? -22.130 15.936 13.341 1.00 89.12 86 PRO A C 1
ATOM 669 O O . PRO A 1 86 ? -23.165 16.485 12.979 1.00 89.12 86 PRO A O 1
ATOM 672 N N . TRP A 1 87 ? -21.852 14.671 13.010 1.00 85.88 87 TRP A N 1
ATOM 673 C CA . TRP A 1 87 ? -22.733 13.774 12.246 1.00 85.88 87 TRP A CA 1
ATOM 674 C C . TRP A 1 87 ? -23.352 12.648 13.095 1.00 85.88 87 TRP A C 1
ATOM 676 O O . TRP A 1 87 ? -24.009 11.760 12.545 1.00 85.88 87 TRP A O 1
ATOM 686 N N . GLY A 1 88 ? -23.159 12.666 14.417 1.00 84.75 88 GLY A N 1
ATOM 687 C CA . GLY A 1 88 ? -23.776 11.725 15.352 1.00 84.75 88 GLY A CA 1
ATOM 688 C C . GLY A 1 88 ? -22.782 10.916 16.194 1.00 84.75 88 GLY A C 1
ATOM 689 O O . GLY A 1 88 ? -21.578 11.143 16.128 1.00 84.75 88 GLY A O 1
ATOM 690 N N . PRO A 1 89 ? -23.281 9.955 16.987 1.00 83.69 89 PRO A N 1
ATOM 691 C CA . PRO A 1 89 ? -22.490 9.232 17.988 1.00 83.69 89 PRO A CA 1
ATOM 692 C C . PRO A 1 89 ? -21.523 8.200 17.391 1.00 83.69 89 PRO A C 1
ATOM 694 O O . PRO A 1 89 ? -20.681 7.660 18.100 1.00 83.69 89 PRO A 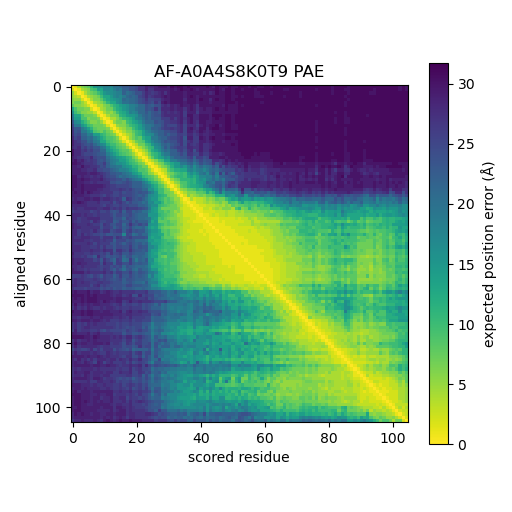O 1
ATOM 697 N N . GLU A 1 90 ? -21.628 7.907 16.096 1.00 83.19 90 GLU A N 1
ATOM 698 C CA . GLU A 1 90 ? -20.794 6.907 15.431 1.00 83.19 90 GLU A CA 1
ATOM 699 C C . GLU A 1 90 ? -19.557 7.546 14.781 1.00 83.19 90 GLU A C 1
ATOM 701 O O . GLU A 1 90 ? -19.641 8.654 14.226 1.00 83.19 90 GLU A O 1
ATOM 706 N N . PRO A 1 91 ? -18.409 6.845 14.762 1.00 85.94 91 PRO A N 1
ATOM 707 C CA . PRO A 1 91 ? -17.251 7.293 14.003 1.00 85.94 91 PRO A CA 1
ATOM 708 C C . PRO A 1 91 ? -17.586 7.397 12.506 1.00 85.94 91 PRO A C 1
ATOM 710 O O . PRO A 1 91 ? -18.434 6.679 11.970 1.00 85.94 91 PRO A O 1
ATOM 713 N N . LEU A 1 92 ? -16.893 8.302 11.809 1.00 86.06 92 LEU A N 1
ATOM 714 C CA . LEU A 1 92 ? -17.192 8.666 10.419 1.00 86.06 92 LEU A CA 1
ATOM 715 C C . LEU A 1 92 ? -17.199 7.465 9.459 1.00 86.06 92 LEU A C 1
ATOM 717 O O . LEU A 1 92 ? -18.059 7.370 8.586 1.00 86.06 92 LEU A O 1
ATOM 721 N N . THR A 1 93 ? -16.250 6.545 9.620 1.00 85.62 93 THR A N 1
ATOM 722 C CA . THR A 1 93 ? -16.094 5.371 8.750 1.00 85.62 93 THR A CA 1
ATOM 723 C C . THR A 1 93 ? -17.297 4.435 8.838 1.00 85.62 93 THR A C 1
ATOM 725 O O . THR A 1 93 ? -17.834 4.028 7.806 1.00 85.62 93 THR A O 1
ATOM 728 N N . GLU A 1 94 ? -17.783 4.164 10.052 1.00 83.81 94 GLU A N 1
ATOM 729 C CA . GLU A 1 94 ? -18.967 3.328 10.275 1.00 83.81 94 GLU A CA 1
ATOM 730 C C . GLU A 1 94 ? -20.247 4.033 9.828 1.00 83.81 94 GLU A C 1
ATOM 732 O O . GLU A 1 94 ? -21.111 3.422 9.191 1.00 83.81 94 GLU A O 1
ATOM 737 N N . HIS A 1 95 ? -20.348 5.344 10.070 1.00 84.44 95 HIS A N 1
ATOM 738 C CA . HIS A 1 95 ? -21.467 6.147 9.582 1.00 84.44 95 HIS A CA 1
ATOM 739 C C . HIS A 1 95 ? -21.596 6.062 8.049 1.00 84.44 95 HIS A C 1
ATOM 741 O O . HIS A 1 95 ? -22.689 5.823 7.523 1.00 84.44 95 HIS A O 1
ATOM 747 N N . ILE A 1 96 ? -20.479 6.196 7.324 1.00 86.62 96 ILE A N 1
ATOM 748 C CA . ILE A 1 96 ? -20.447 6.099 5.857 1.00 86.62 96 ILE A CA 1
ATOM 749 C C . ILE A 1 96 ? -20.781 4.676 5.389 1.00 86.62 96 ILE A C 1
ATOM 751 O O . ILE A 1 96 ? -21.600 4.519 4.477 1.0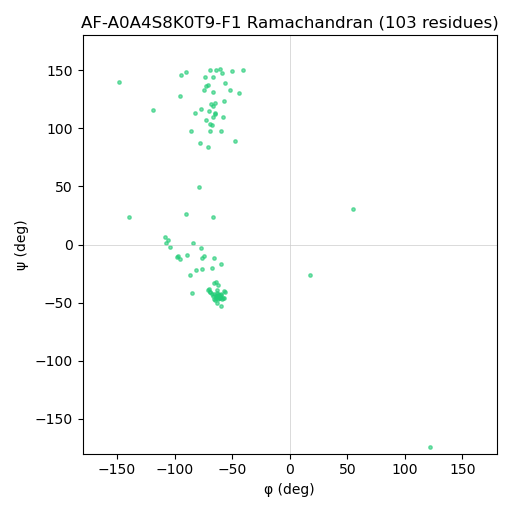0 86.62 96 ILE A O 1
ATOM 755 N N . LYS A 1 97 ? -20.219 3.637 6.022 1.00 85.25 97 LYS A N 1
ATOM 756 C CA . LYS A 1 97 ? -20.515 2.230 5.694 1.00 85.25 97 LYS A CA 1
ATOM 757 C C . LYS A 1 97 ? -22.009 1.928 5.843 1.00 85.25 97 LYS A C 1
ATOM 759 O O . LYS A 1 97 ? -22.626 1.371 4.932 1.00 85.25 97 LYS A O 1
ATOM 764 N N . LYS A 1 98 ? -22.616 2.371 6.947 1.00 82.56 98 LYS A N 1
ATOM 765 C CA . LYS A 1 98 ? -24.055 2.228 7.212 1.00 82.56 98 LYS A CA 1
ATOM 766 C C . LYS A 1 98 ? -24.909 2.968 6.181 1.00 82.56 98 LYS A C 1
ATOM 768 O O . LYS A 1 98 ? -25.901 2.416 5.702 1.00 82.56 98 LYS A O 1
ATOM 773 N N . LYS A 1 99 ? -24.524 4.193 5.810 1.00 83.88 99 LYS A N 1
ATOM 774 C CA . LYS A 1 99 ? -25.228 4.987 4.790 1.00 83.88 99 LYS A CA 1
ATOM 775 C C . LYS A 1 99 ? -25.186 4.312 3.413 1.00 83.88 99 LYS A C 1
ATOM 777 O O . LYS A 1 99 ? -26.222 4.233 2.757 1.00 83.88 99 LYS A O 1
ATOM 782 N N . SER A 1 100 ? -24.022 3.791 3.016 1.00 80.69 100 SER A N 1
ATOM 783 C CA . SER A 1 100 ? -23.826 3.057 1.757 1.00 80.69 100 SER A CA 1
ATOM 784 C C . SER A 1 100 ? -24.658 1.770 1.702 1.00 80.69 100 SER A C 1
ATOM 786 O O . SER A 1 100 ? -25.350 1.527 0.717 1.00 80.69 100 SER A O 1
ATOM 788 N N . SER A 1 101 ? -24.684 0.994 2.793 1.00 79.44 101 SER A N 1
ATOM 789 C CA . SER A 1 101 ? -25.511 -0.219 2.895 1.00 79.44 101 SER A CA 1
ATOM 790 C C . SER A 1 101 ? -27.007 0.082 2.748 1.00 79.44 101 SER A C 1
ATOM 792 O O . SER A 1 101 ? -27.696 -0.567 1.965 1.00 79.44 101 SER A O 1
ATOM 794 N N . LYS A 1 102 ? -27.505 1.133 3.417 1.00 76.75 102 LYS A N 1
ATOM 795 C CA . LYS A 1 102 ? -28.914 1.545 3.320 1.00 76.75 102 LYS A CA 1
ATOM 796 C C . LYS A 1 102 ? -29.315 2.003 1.909 1.00 76.75 102 LYS A C 1
ATOM 798 O O . LYS A 1 102 ? -30.460 1.819 1.542 1.00 76.75 102 LYS A O 1
ATOM 803 N N . HIS A 1 103 ? -28.413 2.611 1.133 1.00 71.06 103 HIS A N 1
ATOM 804 C CA . HIS A 1 103 ? -28.696 3.002 -0.261 1.00 71.06 103 HIS A CA 1
ATOM 805 C C . HIS A 1 103 ? -28.666 1.826 -1.251 1.00 71.06 103 HIS A C 1
ATOM 807 O O . HIS A 1 103 ? -29.047 2.002 -2.405 1.00 71.06 103 HIS A O 1
ATOM 813 N N . LYS A 1 104 ? -28.173 0.654 -0.832 1.00 65.38 104 LYS A N 1
ATOM 814 C CA . LYS A 1 104 ? -28.074 -0.550 -1.668 1.00 65.38 104 LYS A CA 1
ATOM 815 C C . LYS A 1 104 ? -29.249 -1.522 -1.466 1.00 65.38 104 LYS A C 1
ATOM 817 O O . LYS A 1 104 ? -29.339 -2.486 -2.222 1.00 65.38 104 LYS A O 1
ATOM 822 N N . GLN A 1 105 ? -30.091 -1.288 -0.454 1.00 51.91 105 GLN A N 1
ATOM 823 C CA . GLN A 1 105 ? -31.390 -1.947 -0.253 1.00 51.91 105 GLN A CA 1
ATOM 824 C C . GLN A 1 105 ? -32.494 -1.151 -0.942 1.00 51.91 105 GLN A C 1
ATOM 826 O O . GLN A 1 105 ? -33.413 -1.809 -1.471 1.00 51.91 105 GLN A O 1
#

Sequence (105 aa):
MPMAMAKSSLRSVASLCSRAAKIGSRSFSSAARYDEAYEAEKWEKISIAGIVTCAVLSIYNLSKGHHEHPEPPPYPYLRIQKKDFPWGPEPLTEHIKKKSSKHKQ

Mean predicted aligned error: 17.32 Å

Radius of gyration: 33.03 Å; Cα contacts (8 Å, |Δi|>4): 5; chains: 1; bounding box: 64×65×75 Å

Secondary structure (DSSP, 8-state):
--------------SSSTT-TTS-----S---TTHHHHHHHHHHHHHHHHHHHHHHHHHHHHTSPP--PPPPP--TTSS--SS-BTTBSS-HHHHHHHHHHHHH-

Solvent-accessible surface area (backbone atoms only — not comparable to full-atom values): 7198 Å² total; per-residue (Å²): 137,87,83,83,78,81,80,80,79,81,77,77,89,75,77,77,66,78,76,66,82,78,66,73,89,72,80,64,90,68,73,66,84,71,50,61,59,56,52,49,52,49,53,49,53,52,47,51,52,51,49,52,53,51,50,53,52,46,50,59,60,66,70,48,77,83,81,82,70,78,83,71,78,93,44,92,82,56,90,74,69,96,65,80,51,99,89,40,92,59,59,69,70,60,48,51,52,54,53,53,55,64,74,73,109